Protein AF-A0A4Y2VYJ8-F1 (afdb_monomer)

Secondary structure (DSSP, 8-state):
--HHHHHH---------PPPPPPHHHHHHHHHHHHHHHTSTT----HHHHHHHTT--HHHHHHIIIIIS-----------PPPTTTHHHHHS-----TTSGGG----------TTSPP-GGG---

Nearest PDB structures (foldseek):
  6uu8-assembly1_FFF  TM=5.626E-01  e=3.296E-01  Escherichia coli
  5ipl-assembly1_F  TM=5.505E-01  e=1.562E+00  Escherichia coli
  7xl3-assembly1_F  TM=4.185E-01  e=4.446E-01  Pseudomonas aeruginosa PAO1
  6kj6-assembly1_F  TM=3.58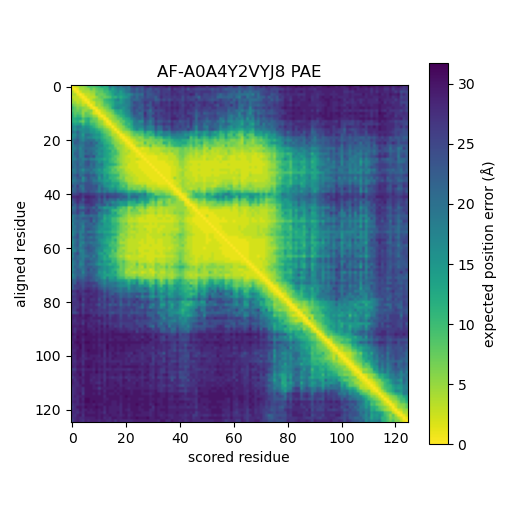2E-01  e=1.091E+00  Escherichia coli K-12
  2rn7-assembly1_A  TM=3.277E-01  e=1.091E+00  Shigella flexneri

pLDDT: mean 71.92, std 13.6, range [45.22, 93.44]

Structure (mmCIF, N/CA/C/O backbone):
data_AF-A0A4Y2VYJ8-F1
#
_entry.id   AF-A0A4Y2VYJ8-F1
#
loop_
_atom_site.group_PDB
_atom_site.id
_atom_site.type_symbol
_atom_site.label_atom_id
_atom_site.label_alt_id
_atom_site.label_comp_id
_atom_site.label_asym_id
_atom_site.label_entity_id
_atom_site.label_seq_id
_atom_site.pdbx_PDB_ins_code
_atom_site.Cartn_x
_atom_site.Cartn_y
_atom_site.Cartn_z
_atom_site.occupancy
_atom_site.B_iso_or_equiv
_atom_site.auth_seq_id
_atom_site.auth_comp_id
_atom_site.auth_asym_id
_atom_site.auth_atom_id
_atom_site.pdbx_PDB_model_num
ATOM 1 N N . MET A 1 1 ? -36.151 27.038 4.382 1.00 54.56 1 MET A N 1
ATOM 2 C CA . MET A 1 1 ? -34.762 26.538 4.607 1.00 54.56 1 MET A CA 1
ATOM 3 C C . MET A 1 1 ? -33.919 27.611 5.274 1.00 54.56 1 MET A C 1
ATOM 5 O O . MET A 1 1 ? -33.152 27.263 6.156 1.00 54.56 1 MET A O 1
ATOM 9 N N . ILE A 1 2 ? -34.114 28.877 4.897 1.00 61.91 2 ILE A N 1
ATOM 10 C CA . ILE A 1 2 ? -33.493 30.056 5.513 1.00 61.91 2 ILE A CA 1
ATOM 11 C C . ILE A 1 2 ? -34.057 30.327 6.923 1.00 61.91 2 ILE A C 1
ATOM 13 O O . ILE A 1 2 ? -33.278 30.591 7.826 1.00 61.91 2 ILE A O 1
ATOM 17 N N . ASP A 1 3 ? -35.356 30.097 7.159 1.00 67.06 3 ASP A N 1
ATOM 18 C CA . ASP A 1 3 ? -35.998 30.366 8.468 1.00 67.06 3 ASP A CA 1
ATOM 19 C C . ASP A 1 3 ? -35.363 29.590 9.636 1.00 67.06 3 ASP A C 1
ATOM 21 O O . ASP A 1 3 ? -35.209 30.102 10.737 1.00 67.06 3 ASP A O 1
ATOM 25 N N . LYS A 1 4 ? -34.916 28.351 9.381 1.00 64.62 4 LYS A N 1
ATOM 26 C CA . LYS A 1 4 ? -34.213 27.537 10.385 1.00 64.62 4 LYS A CA 1
ATOM 27 C C . LYS A 1 4 ? -32.842 28.104 10.759 1.00 64.62 4 LYS A C 1
ATOM 29 O O . LYS A 1 4 ? -32.376 27.826 11.858 1.00 64.62 4 LYS A O 1
ATOM 34 N N . PHE A 1 5 ? -32.185 28.823 9.846 1.00 62.53 5 PHE A N 1
ATOM 35 C CA . PHE A 1 5 ? -30.886 29.446 10.101 1.00 62.53 5 PHE A CA 1
ATOM 36 C C . PHE A 1 5 ? -31.040 30.742 10.898 1.00 62.53 5 PHE A C 1
ATOM 38 O O . PHE A 1 5 ? -30.285 30.926 11.844 1.00 62.53 5 PHE A O 1
ATOM 45 N N . GLU A 1 6 ? -32.041 31.572 10.584 1.00 70.25 6 GLU A N 1
ATOM 46 C CA . GLU A 1 6 ? -32.324 32.800 11.348 1.00 70.25 6 GLU A CA 1
ATOM 47 C C . GLU A 1 6 ? -32.775 32.513 12.789 1.00 70.25 6 GLU A C 1
ATOM 49 O O . GLU A 1 6 ? -32.430 33.254 13.700 1.00 70.25 6 GLU A O 1
ATOM 54 N N . GLU A 1 7 ? -33.513 31.422 13.029 1.00 69.38 7 GLU A N 1
ATOM 55 C CA . GLU A 1 7 ? -33.983 31.072 14.380 1.00 69.38 7 GLU A CA 1
ATOM 56 C C . GLU A 1 7 ? -32.864 30.549 15.293 1.00 69.38 7 GLU A C 1
ATOM 58 O O . GLU A 1 7 ? -32.924 30.707 16.512 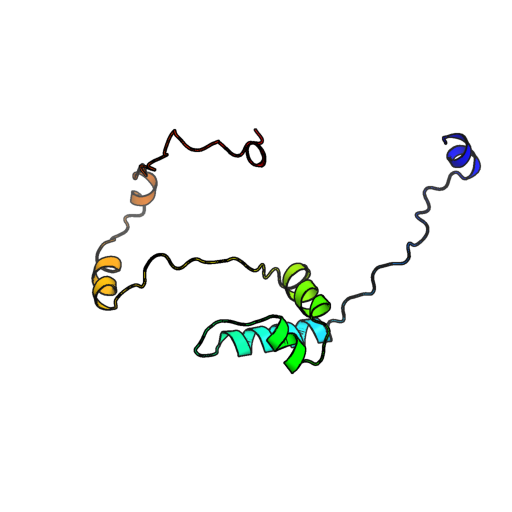1.00 69.38 7 GLU A O 1
ATOM 63 N N . SER A 1 8 ? -31.855 29.883 14.724 1.00 67.81 8 SER A N 1
ATOM 64 C CA . SER A 1 8 ? -30.840 29.189 15.519 1.00 67.81 8 SER A CA 1
ATOM 65 C C . SER A 1 8 ? -29.479 29.874 15.540 1.00 67.81 8 SER A C 1
ATOM 67 O O . SER A 1 8 ? -28.685 29.509 16.407 1.00 67.81 8 SER A O 1
ATOM 69 N N . ASP A 1 9 ? -29.209 30.827 14.631 1.00 62.91 9 ASP A N 1
ATOM 70 C CA . ASP A 1 9 ? -27.960 31.611 14.500 1.00 62.91 9 ASP A CA 1
ATOM 71 C C . ASP A 1 9 ? -26.673 30.779 14.691 1.00 62.91 9 ASP A C 1
ATOM 73 O O . ASP A 1 9 ? -25.608 31.252 15.093 1.00 62.91 9 ASP A O 1
ATOM 77 N N . SER A 1 10 ? -26.774 29.481 14.409 1.00 68.69 10 SER A N 1
ATOM 78 C CA . SER A 1 10 ? -25.812 28.481 14.835 1.00 68.69 10 SER A CA 1
ATOM 79 C C . SER A 1 10 ? -25.319 27.724 13.622 1.00 68.69 10 SER A C 1
ATOM 81 O O . SER A 1 10 ? -26.021 26.922 13.005 1.00 68.69 10 SER A O 1
ATOM 83 N N . PHE A 1 11 ? -24.049 27.966 13.315 1.00 62.56 11 PHE A N 1
ATOM 84 C CA . PHE A 1 11 ? -23.250 27.124 12.436 1.00 62.56 11 PHE A CA 1
ATOM 85 C C . PHE A 1 11 ? -22.677 25.910 13.171 1.00 62.56 11 PHE A C 1
ATOM 87 O O . PHE A 1 11 ? -21.782 25.263 12.626 1.00 62.56 11 PHE A O 1
ATOM 94 N N . ASP A 1 12 ? -23.125 25.616 14.400 1.00 65.81 12 ASP A N 1
ATOM 95 C CA . ASP A 1 12 ? -22.543 24.544 15.196 1.00 65.81 12 ASP A CA 1
ATOM 96 C C . ASP A 1 12 ? -22.728 23.214 14.458 1.00 65.81 12 ASP A C 1
ATOM 98 O O . ASP A 1 12 ? -23.821 22.638 14.369 1.00 65.81 12 ASP A O 1
ATOM 102 N N . VAL A 1 13 ? -21.632 22.754 13.849 1.00 66.62 13 VAL A N 1
ATOM 103 C CA . VAL A 1 13 ? -21.540 21.445 13.223 1.00 66.62 13 VAL A CA 1
ATOM 104 C C . VAL A 1 13 ? -21.730 20.464 14.358 1.00 66.62 13 VAL A C 1
ATOM 106 O O . VAL A 1 13 ? -20.795 20.171 15.103 1.00 66.62 13 VAL A O 1
ATOM 109 N N . LYS A 1 14 ? -22.960 19.952 14.493 1.00 71.38 14 LYS A N 1
ATOM 110 C CA . LYS A 1 14 ? -23.246 18.863 15.424 1.00 71.38 14 LYS A CA 1
ATOM 111 C C . LYS A 1 14 ? -22.160 17.822 15.238 1.00 71.38 14 LYS A C 1
ATOM 113 O O . LYS A 1 14 ? -21.948 17.366 14.111 1.00 71.38 14 LYS A O 1
ATOM 118 N N . CYS A 1 15 ? -21.474 17.481 16.328 1.00 64.62 15 CYS A N 1
ATOM 119 C CA . CYS A 1 15 ? -20.408 16.494 16.308 1.00 64.62 15 CYS A CA 1
ATOM 120 C C . CYS A 1 15 ? -20.955 15.229 15.641 1.00 64.62 15 CYS A C 1
ATOM 122 O O . CYS A 1 15 ? -21.796 14.516 16.197 1.00 64.62 15 CYS A O 1
ATOM 124 N N . GLY A 1 16 ? -20.559 15.015 14.384 1.00 71.88 16 GLY A N 1
ATOM 125 C CA . GLY A 1 16 ? -21.000 13.861 13.626 1.00 71.88 16 GLY A CA 1
ATOM 126 C C . GLY A 1 16 ? -20.549 12.601 14.352 1.00 71.88 16 GLY A C 1
ATOM 127 O O . GLY A 1 16 ? -19.609 12.631 15.147 1.00 71.88 16 GLY A O 1
ATOM 128 N N . ARG A 1 17 ? -21.184 11.463 14.061 1.00 77.94 17 ARG A N 1
ATOM 129 C CA . ARG A 1 17 ? -20.694 10.152 14.505 1.00 77.94 17 ARG A CA 1
ATOM 130 C C . ARG A 1 17 ? -19.326 9.913 13.854 1.00 77.94 17 ARG A C 1
ATOM 132 O O . ARG A 1 17 ? -19.242 9.352 12.763 1.00 77.94 17 ARG A O 1
ATOM 139 N N . GLY A 1 18 ? -18.276 10.449 14.473 1.00 72.94 18 GLY A N 1
ATOM 140 C CA . GLY A 1 18 ? -16.944 10.563 13.900 1.00 72.94 18 GLY A CA 1
ATOM 141 C C . GLY A 1 18 ? -16.391 9.202 13.500 1.00 72.94 18 GLY A C 1
ATOM 142 O O . GLY A 1 18 ? -16.772 8.157 14.036 1.00 72.94 18 GLY A O 1
ATOM 143 N N . ARG A 1 19 ? -15.468 9.195 12.538 1.00 73.19 19 ARG A N 1
ATOM 144 C CA . ARG A 1 19 ? -14.715 7.976 12.232 1.00 73.19 19 ARG A CA 1
ATOM 145 C C . ARG A 1 19 ? -13.821 7.658 13.429 1.00 73.19 19 ARG A C 1
ATOM 147 O O . ARG A 1 19 ? -13.144 8.543 13.941 1.00 73.19 19 ARG A O 1
ATOM 154 N N . LYS A 1 20 ? -13.808 6.393 13.860 1.00 76.56 20 LYS A N 1
ATOM 155 C CA . LYS A 1 20 ? -12.878 5.939 14.900 1.00 76.56 20 LYS A CA 1
ATOM 156 C C . LYS A 1 20 ? -11.442 6.194 14.442 1.00 76.56 20 LYS A C 1
ATOM 158 O O . LYS A 1 20 ? -11.110 5.913 13.287 1.00 76.56 20 LYS A O 1
ATOM 163 N N . ALA A 1 21 ? -10.626 6.712 15.355 1.00 78.06 21 ALA A N 1
ATOM 164 C CA . ALA A 1 21 ? -9.202 6.894 15.133 1.00 78.06 21 ALA A CA 1
ATOM 165 C C . ALA A 1 21 ? -8.548 5.549 14.792 1.00 78.06 21 ALA A C 1
ATOM 167 O O . ALA A 1 21 ? -8.915 4.502 15.333 1.00 78.06 21 ALA A O 1
ATOM 168 N N . ILE A 1 22 ? -7.597 5.581 13.865 1.00 78.50 22 ILE A N 1
ATOM 169 C CA . ILE A 1 22 ? -6.809 4.404 13.514 1.00 78.50 22 ILE A CA 1
ATOM 170 C C . ILE A 1 22 ? -5.772 4.199 14.620 1.00 78.50 22 ILE A C 1
ATOM 172 O O . ILE A 1 22 ? -5.092 5.143 15.014 1.00 78.50 22 ILE A O 1
ATOM 176 N N . SER A 1 23 ? -5.659 2.970 15.126 1.00 83.00 23 SER A N 1
ATOM 177 C CA . SER A 1 23 ? -4.652 2.627 16.133 1.00 83.00 23 SER A CA 1
ATOM 178 C C . SER A 1 23 ? -3.251 2.711 15.526 1.00 83.00 23 SER A C 1
ATOM 180 O O . SER A 1 23 ? -2.976 2.043 14.527 1.00 83.00 23 SER A O 1
ATOM 182 N N . SER A 1 24 ? -2.361 3.491 16.142 1.00 83.44 24 SER A N 1
ATOM 183 C CA . SER A 1 24 ? -0.956 3.615 15.730 1.00 83.44 24 SER A CA 1
ATOM 184 C C . SER A 1 24 ? -0.212 2.277 15.780 1.00 83.44 24 SER A C 1
ATOM 186 O O . SER A 1 24 ? 0.624 2.018 14.916 1.00 83.44 24 SER A O 1
ATOM 188 N N . THR A 1 25 ? -0.570 1.394 16.718 1.00 86.94 25 THR A N 1
ATOM 189 C CA . THR A 1 25 ? -0.053 0.021 16.802 1.00 86.94 25 THR A CA 1
ATOM 190 C C . THR A 1 25 ? -0.347 -0.742 15.510 1.00 86.94 25 THR A C 1
ATOM 192 O O . THR A 1 25 ? 0.570 -1.210 14.847 1.00 86.94 25 THR A O 1
ATOM 195 N N . SER A 1 26 ? -1.604 -0.707 15.046 1.00 85.81 26 SER A N 1
ATOM 196 C CA . SER A 1 26 ? -2.008 -1.394 13.808 1.00 85.81 26 SER A CA 1
ATOM 197 C C . SER A 1 26 ? -1.316 -0.864 12.546 1.00 85.81 26 SER A C 1
ATOM 199 O O . SER A 1 26 ? -1.208 -1.578 11.553 1.00 85.81 26 SER A O 1
ATOM 201 N N . VAL A 1 27 ? -0.868 0.396 12.554 1.00 90.19 27 VAL A N 1
ATOM 202 C CA . VAL A 1 27 ? -0.110 0.985 11.440 1.00 90.19 27 VAL A CA 1
ATOM 203 C C . VAL A 1 27 ? 1.302 0.421 11.417 1.00 90.19 27 VAL A C 1
ATOM 205 O O . VAL A 1 27 ? 1.767 -0.001 10.360 1.00 90.19 27 VAL A O 1
ATOM 208 N N . ARG A 1 28 ? 1.966 0.402 12.579 1.00 92.25 28 ARG A N 1
ATOM 209 C CA . ARG A 1 28 ? 3.325 -0.125 12.720 1.00 92.25 28 ARG A CA 1
ATOM 210 C C . ARG A 1 28 ? 3.378 -1.600 12.335 1.00 92.25 28 ARG A C 1
ATOM 212 O O . ARG A 1 28 ? 4.220 -1.970 11.527 1.00 92.25 28 ARG A O 1
ATOM 219 N N . ASP A 1 29 ? 2.444 -2.400 12.836 1.00 91.75 29 ASP A N 1
ATOM 220 C CA . ASP A 1 29 ? 2.426 -3.843 12.584 1.00 91.75 29 ASP A CA 1
ATOM 221 C C . ASP A 1 29 ? 2.211 -4.156 11.095 1.00 91.75 29 ASP A C 1
ATOM 223 O O . ASP A 1 29 ? 2.901 -4.999 10.522 1.00 91.75 29 ASP A O 1
ATOM 227 N N . VAL A 1 30 ? 1.310 -3.419 10.430 1.00 90.69 30 VAL A N 1
ATOM 228 C CA . VAL A 1 30 ? 1.090 -3.542 8.978 1.00 90.69 30 VAL A CA 1
ATOM 229 C C . VAL A 1 30 ? 2.329 -3.128 8.186 1.00 90.69 30 VAL A C 1
ATOM 231 O O . VAL A 1 30 ? 2.629 -3.764 7.177 1.00 90.69 30 VAL A O 1
ATOM 234 N N . ALA A 1 31 ? 3.056 -2.097 8.623 1.00 89.88 31 ALA A N 1
ATOM 235 C CA . ALA A 1 31 ? 4.277 -1.659 7.955 1.00 89.88 31 ALA A CA 1
ATOM 236 C C . ALA A 1 31 ? 5.399 -2.701 8.061 1.00 89.88 31 ALA A C 1
ATOM 238 O O . ALA A 1 31 ? 6.043 -3.005 7.057 1.00 89.88 31 ALA A O 1
ATOM 239 N N . THR A 1 32 ? 5.586 -3.294 9.240 1.00 91.12 32 THR A N 1
ATOM 240 C CA . THR A 1 32 ? 6.577 -4.358 9.450 1.00 91.12 32 THR A CA 1
ATOM 241 C C . THR A 1 32 ? 6.237 -5.597 8.626 1.00 91.12 32 THR A C 1
ATOM 243 O O . THR A 1 32 ? 7.074 -6.071 7.862 1.00 91.12 32 THR A O 1
ATOM 246 N N . ALA A 1 33 ? 4.986 -6.062 8.683 1.00 89.56 33 ALA A N 1
ATOM 247 C CA . ALA A 1 33 ? 4.546 -7.226 7.914 1.00 89.56 33 ALA A CA 1
ATOM 248 C C . ALA A 1 33 ? 4.647 -6.998 6.395 1.00 89.56 33 ALA A C 1
ATOM 250 O O . ALA A 1 33 ? 4.958 -7.924 5.644 1.00 89.56 33 ALA A O 1
ATOM 251 N N . LEU A 1 34 ? 4.400 -5.768 5.926 1.00 88.69 34 LEU A N 1
ATOM 252 C CA . LEU A 1 34 ? 4.599 -5.404 4.523 1.00 88.69 34 LEU A CA 1
ATOM 253 C C . LEU A 1 34 ? 6.075 -5.501 4.126 1.00 88.69 34 LEU A C 1
ATOM 255 O O . LEU A 1 34 ? 6.374 -6.044 3.061 1.00 88.69 34 LEU A O 1
ATOM 259 N N . GLN A 1 35 ? 6.976 -4.982 4.961 1.00 87.06 35 GLN A N 1
ATOM 260 C CA . GLN A 1 35 ? 8.414 -5.004 4.705 1.00 87.06 35 GLN A CA 1
ATOM 261 C C . GLN A 1 35 ? 8.934 -6.444 4.644 1.00 87.06 35 GLN A C 1
ATOM 263 O O . GLN A 1 35 ? 9.572 -6.822 3.664 1.00 87.06 35 GLN A O 1
ATOM 268 N N . GLU A 1 36 ? 8.595 -7.266 5.637 1.00 87.31 36 GLU A N 1
ATOM 269 C CA . GLU A 1 36 ? 8.997 -8.675 5.700 1.00 87.31 36 GLU A CA 1
ATOM 270 C C . GLU A 1 36 ? 8.475 -9.474 4.501 1.00 87.31 36 GLU A C 1
ATOM 272 O O . GLU A 1 36 ? 9.225 -10.210 3.859 1.00 87.31 36 GLU A O 1
ATOM 277 N N . ALA A 1 37 ? 7.201 -9.287 4.142 1.00 84.00 37 ALA A N 1
ATOM 278 C CA . ALA A 1 37 ? 6.611 -9.966 2.993 1.00 84.00 37 ALA A CA 1
ATOM 279 C C . ALA A 1 37 ? 7.229 -9.512 1.659 1.00 84.00 37 ALA A C 1
ATOM 281 O O . ALA A 1 37 ? 7.379 -10.325 0.744 1.00 84.00 37 ALA A O 1
ATOM 282 N N . SER A 1 38 ? 7.610 -8.238 1.540 1.00 79.81 38 SER A N 1
ATOM 283 C CA . SER A 1 38 ? 8.239 -7.694 0.326 1.00 79.81 38 SER A CA 1
ATOM 284 C C . SER A 1 38 ? 9.693 -8.141 0.164 1.00 79.81 38 SER A C 1
ATOM 286 O O . SER A 1 38 ? 10.166 -8.253 -0.962 1.00 79.81 38 SER A O 1
ATOM 288 N N . SER A 1 39 ? 10.392 -8.454 1.258 1.00 80.25 39 SER A N 1
ATOM 289 C CA . SER A 1 39 ? 11.747 -9.024 1.224 1.00 80.25 39 SER A CA 1
ATOM 290 C C . SER A 1 39 ? 11.782 -10.520 0.873 1.00 80.25 39 SER A C 1
ATOM 292 O O . SER A 1 39 ? 12.862 -11.101 0.786 1.00 80.25 39 SER A O 1
ATOM 294 N N . SER A 1 40 ? 10.627 -11.162 0.667 1.00 77.81 40 SER A N 1
ATOM 295 C CA . SER A 1 40 ? 10.556 -12.565 0.247 1.00 77.81 40 SER A CA 1
ATOM 296 C C . SER A 1 40 ? 10.914 -12.747 -1.235 1.00 77.81 40 SER A C 1
ATOM 298 O O . SER A 1 40 ? 10.764 -11.832 -2.040 1.00 77.81 40 SER A O 1
ATOM 300 N N . ALA A 1 41 ? 11.341 -13.958 -1.616 1.00 65.38 41 ALA A N 1
ATOM 301 C CA . ALA A 1 41 ? 11.835 -14.286 -2.961 1.00 65.38 41 ALA A CA 1
ATOM 302 C C . ALA A 1 41 ? 10.861 -13.965 -4.116 1.00 65.38 41 ALA A C 1
ATOM 304 O O . ALA A 1 41 ? 11.288 -13.843 -5.259 1.00 65.38 41 ALA A O 1
ATOM 305 N N . LEU A 1 42 ? 9.561 -13.829 -3.831 1.00 64.81 42 LEU A N 1
ATOM 306 C CA . LEU A 1 42 ? 8.540 -13.482 -4.822 1.00 64.81 42 LEU A CA 1
ATOM 307 C C . LEU A 1 42 ? 8.302 -11.969 -4.944 1.00 64.81 42 LEU A C 1
ATOM 309 O O . LEU A 1 42 ? 7.648 -11.549 -5.892 1.00 64.81 42 LEU A O 1
ATOM 313 N N . GLY A 1 43 ? 8.760 -11.148 -3.991 1.00 66.00 43 GLY A N 1
ATOM 314 C CA . GLY A 1 43 ? 8.555 -9.691 -3.978 1.00 66.00 43 GLY A CA 1
ATOM 315 C C . GLY A 1 43 ? 7.086 -9.239 -3.935 1.00 66.00 43 GLY A C 1
ATOM 316 O O . GLY A 1 43 ? 6.795 -8.044 -3.954 1.00 66.00 43 GLY A O 1
ATOM 317 N N . THR A 1 44 ? 6.132 -10.173 -3.879 1.00 68.69 44 THR A N 1
ATOM 318 C CA . THR A 1 44 ? 4.698 -9.890 -3.884 1.00 68.69 44 THR A CA 1
ATOM 319 C C . THR A 1 44 ? 4.110 -10.062 -2.491 1.00 68.69 44 THR A C 1
ATOM 321 O O . THR A 1 44 ? 4.021 -11.173 -1.970 1.00 68.69 44 THR A O 1
ATOM 324 N N . CYS A 1 45 ? 3.613 -8.969 -1.918 1.00 78.19 45 CYS A N 1
ATOM 325 C CA . CYS A 1 45 ? 2.791 -8.996 -0.714 1.00 78.19 45 CYS A CA 1
ATOM 326 C C . CYS A 1 45 ? 1.298 -8.972 -1.090 1.00 78.19 45 CYS A C 1
ATOM 328 O O . CYS A 1 45 ? 0.867 -8.170 -1.922 1.00 78.19 45 CYS A O 1
ATOM 330 N N . SER A 1 46 ? 0.475 -9.782 -0.413 1.00 85.69 46 SER A N 1
ATOM 331 C CA . SER A 1 46 ? -0.984 -9.666 -0.501 1.00 85.69 46 SER A CA 1
ATOM 332 C C . SER A 1 46 ? -1.572 -9.061 0.771 1.00 85.69 46 SER A C 1
ATOM 334 O O . SER A 1 46 ? -1.235 -9.446 1.890 1.00 85.69 46 SER A O 1
ATOM 336 N N . THR A 1 47 ? -2.541 -8.157 0.607 1.00 87.94 47 THR A N 1
ATOM 337 C CA . THR A 1 47 ? -3.306 -7.595 1.733 1.00 87.94 47 THR A CA 1
ATOM 338 C C . THR A 1 47 ? -3.974 -8.690 2.572 1.00 87.94 47 THR A C 1
ATOM 340 O O . THR A 1 47 ? -4.113 -8.554 3.784 1.00 87.94 47 THR A O 1
ATOM 343 N N . GLN A 1 48 ? -4.400 -9.779 1.927 1.00 90.31 48 GLN A N 1
ATOM 344 C CA . GLN A 1 48 ? -5.014 -10.917 2.603 1.00 90.31 48 GLN A CA 1
ATOM 345 C C . GLN A 1 48 ? -3.994 -11.724 3.415 1.00 90.31 48 GLN A C 1
ATOM 347 O O . GLN A 1 48 ? -4.331 -12.184 4.500 1.00 90.31 48 GLN A O 1
ATOM 352 N N . GLY A 1 49 ? -2.759 -11.861 2.923 1.00 90.38 49 GLY A N 1
ATOM 353 C CA . GLY A 1 49 ? -1.654 -12.460 3.670 1.00 90.38 49 GLY A CA 1
ATOM 354 C C . GLY A 1 49 ? -1.377 -11.688 4.955 1.00 90.38 49 GLY A C 1
ATOM 355 O O . GLY A 1 49 ? -1.478 -12.261 6.032 1.00 90.38 49 GLY A O 1
ATOM 356 N N . ILE A 1 50 ? -1.171 -10.371 4.849 1.00 90.19 50 ILE A N 1
ATOM 357 C CA . ILE A 1 50 ? -0.933 -9.500 6.015 1.00 90.19 50 ILE A CA 1
ATOM 358 C C . ILE A 1 50 ? -2.090 -9.582 7.022 1.00 90.19 50 ILE A C 1
ATOM 360 O O . ILE A 1 50 ? -1.868 -9.671 8.225 1.00 90.19 50 ILE A O 1
ATOM 364 N N . SER A 1 51 ? -3.332 -9.581 6.533 1.00 93.44 51 SER A N 1
ATOM 365 C CA . SER A 1 51 ? -4.530 -9.704 7.373 1.00 93.44 51 SER A CA 1
ATOM 366 C C . SER A 1 51 ? -4.562 -11.005 8.180 1.00 93.44 51 SER A C 1
ATOM 368 O O . SER A 1 51 ? -4.918 -10.957 9.351 1.00 93.44 51 SER A O 1
ATOM 370 N N . ARG A 1 52 ? -4.165 -12.140 7.585 1.00 92.81 52 ARG A N 1
ATOM 371 C CA . ARG A 1 52 ? -4.085 -13.440 8.274 1.00 92.81 52 ARG A CA 1
ATOM 372 C C . ARG A 1 52 ? -2.953 -13.483 9.298 1.00 92.81 52 ARG A C 1
ATOM 374 O O . ARG A 1 52 ? -3.157 -14.022 10.375 1.00 92.81 52 ARG A O 1
ATOM 381 N N . THR A 1 53 ? -1.790 -12.916 8.974 1.00 91.06 53 THR A N 1
ATOM 382 C CA . THR A 1 53 ? -0.631 -12.890 9.883 1.00 91.06 53 THR A CA 1
ATOM 383 C C . THR A 1 53 ? -0.904 -12.061 11.134 1.00 91.06 53 THR A C 1
ATOM 385 O O . THR A 1 53 ? -0.500 -12.442 12.225 1.00 91.06 53 THR A O 1
ATOM 388 N N . LEU A 1 54 ? -1.591 -10.929 10.974 1.00 90.56 54 LEU A N 1
ATOM 389 C CA . LEU A 1 54 ? -1.855 -9.980 12.057 1.00 90.56 54 LEU A CA 1
ATOM 390 C C . LEU A 1 54 ? -3.228 -10.166 12.720 1.00 90.56 54 LEU A C 1
ATOM 392 O O . LEU A 1 54 ? -3.560 -9.404 13.621 1.00 90.56 54 LEU A O 1
ATOM 396 N N . ASP A 1 55 ? -4.038 -11.117 12.247 1.00 93.38 55 ASP A N 1
ATOM 397 C CA . ASP A 1 55 ? -5.428 -11.337 12.674 1.00 93.38 55 ASP A CA 1
ATOM 398 C C . ASP A 1 55 ? -6.279 -10.045 12.714 1.00 93.38 55 ASP A C 1
ATOM 400 O O . ASP A 1 55 ? -7.052 -9.771 13.632 1.00 93.38 55 ASP A O 1
ATOM 404 N N . ILE A 1 56 ? -6.126 -9.197 11.691 1.00 92.31 56 ILE A N 1
ATOM 405 C CA . ILE A 1 56 ? -6.873 -7.936 11.553 1.00 92.31 56 ILE A CA 1
ATOM 406 C C . ILE A 1 56 ? -7.704 -7.922 10.275 1.00 92.31 56 ILE A C 1
ATOM 408 O O . ILE A 1 56 ? -7.293 -8.494 9.264 1.00 92.31 56 ILE A O 1
ATOM 412 N N . PRO A 1 57 ? -8.841 -7.202 10.238 1.00 92.62 57 PRO A N 1
ATOM 413 C CA . PRO A 1 57 ? -9.656 -7.116 9.035 1.00 92.62 57 PRO A CA 1
ATOM 414 C C . PRO A 1 57 ? -8.886 -6.556 7.831 1.00 92.62 57 PRO A C 1
ATOM 416 O O . PRO A 1 57 ? -8.233 -5.513 7.915 1.00 92.62 57 PRO A O 1
ATOM 419 N N . VAL A 1 58 ? -9.067 -7.178 6.661 1.00 91.81 58 VAL A N 1
ATOM 420 C CA . VAL A 1 58 ? -8.501 -6.729 5.369 1.00 91.81 58 VAL A CA 1
ATOM 421 C C . VAL A 1 58 ? -8.801 -5.250 5.090 1.00 91.81 58 VAL A C 1
ATOM 423 O O . VAL A 1 58 ? -7.983 -4.538 4.507 1.00 91.81 58 VAL A O 1
ATOM 426 N N . SER A 1 59 ? -9.967 -4.755 5.514 1.00 90.44 59 SER A N 1
ATOM 427 C CA . SER A 1 59 ? -10.354 -3.351 5.342 1.00 90.44 59 SER A CA 1
ATOM 428 C C . SER A 1 59 ? -9.457 -2.385 6.128 1.00 90.44 59 SER A C 1
ATOM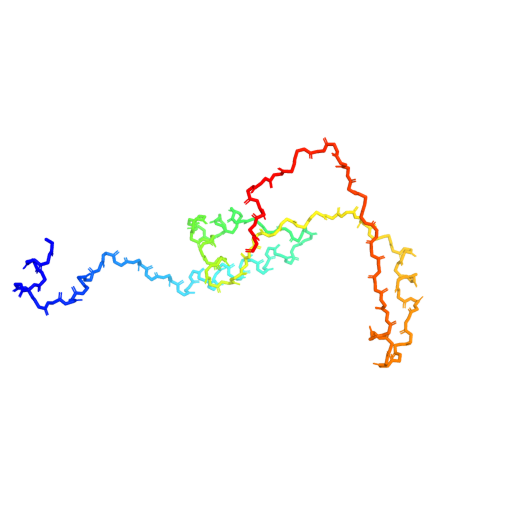 430 O O . SER A 1 59 ? -9.188 -1.289 5.635 1.00 90.44 59 SER A O 1
ATOM 432 N N . THR A 1 60 ? -8.954 -2.788 7.298 1.00 90.50 60 THR A N 1
ATOM 433 C CA . THR A 1 60 ? -7.991 -2.022 8.103 1.00 90.50 60 THR A CA 1
ATOM 434 C C . THR A 1 60 ? -6.633 -1.987 7.418 1.00 90.50 60 THR A C 1
ATOM 436 O O . THR A 1 60 ? -6.084 -0.905 7.228 1.00 90.50 60 THR A O 1
ATOM 439 N N . VAL A 1 61 ? -6.149 -3.135 6.930 1.00 90.69 61 VAL A N 1
ATOM 440 C CA . VAL A 1 61 ? -4.892 -3.214 6.165 1.00 90.69 61 VAL A CA 1
ATOM 441 C C . VAL A 1 61 ? -4.953 -2.303 4.932 1.00 90.69 61 VAL A C 1
ATOM 443 O O . VAL A 1 61 ? -4.058 -1.491 4.720 1.00 90.69 61 VAL A O 1
ATOM 446 N N . ARG A 1 62 ? -6.047 -2.336 4.152 1.00 89.75 62 ARG A N 1
ATOM 447 C CA . ARG A 1 62 ? -6.221 -1.447 2.981 1.00 89.75 62 ARG A CA 1
ATOM 448 C C . ARG A 1 62 ? -6.246 0.036 3.348 1.00 89.75 62 ARG A C 1
ATOM 450 O O . ARG A 1 62 ? -5.700 0.844 2.600 1.00 89.75 62 ARG A O 1
ATOM 457 N N . LYS A 1 63 ? -6.900 0.401 4.455 1.00 89.25 63 LYS A N 1
ATOM 458 C CA . LYS A 1 63 ? -6.943 1.790 4.940 1.00 89.25 63 LYS A CA 1
ATOM 459 C C . LYS A 1 63 ? -5.564 2.261 5.385 1.00 89.25 63 LYS A C 1
ATOM 461 O O . LYS A 1 63 ? -5.192 3.369 5.025 1.00 89.25 63 LYS A O 1
ATOM 466 N N . ASN A 1 64 ? -4.811 1.426 6.100 1.00 90.31 64 ASN A N 1
ATOM 467 C CA . ASN A 1 64 ? -3.451 1.751 6.532 1.00 90.31 64 ASN A CA 1
ATOM 468 C C . ASN A 1 64 ? -2.527 1.929 5.324 1.00 90.31 64 ASN A C 1
ATOM 470 O O . ASN A 1 64 ? -1.873 2.963 5.212 1.00 90.31 64 ASN A O 1
ATOM 474 N N . LEU A 1 65 ? -2.570 0.996 4.369 1.00 88.06 65 LEU A N 1
ATOM 475 C CA . LEU A 1 65 ? -1.778 1.079 3.142 1.00 88.06 65 LEU A CA 1
ATOM 476 C C . LEU A 1 65 ? -2.085 2.353 2.341 1.00 88.06 65 LEU A C 1
ATOM 478 O O . LEU A 1 65 ? -1.164 3.076 1.987 1.00 88.06 65 LEU A O 1
ATOM 482 N N . ARG A 1 66 ? -3.362 2.674 2.091 1.00 86.75 66 ARG A N 1
ATOM 483 C CA . ARG A 1 66 ? -3.732 3.828 1.248 1.00 86.75 66 ARG A CA 1
ATOM 484 C C . ARG A 1 66 ? -3.664 5.174 1.962 1.00 86.75 66 ARG A C 1
ATOM 486 O O . ARG A 1 66 ? -3.134 6.124 1.403 1.00 86.75 66 ARG A O 1
ATOM 493 N N . ASN A 1 67 ? -4.234 5.273 3.161 1.00 86.31 67 ASN A N 1
ATOM 494 C CA . ASN A 1 67 ? -4.453 6.567 3.812 1.00 86.31 67 ASN A CA 1
ATOM 495 C C . ASN A 1 67 ? -3.256 7.018 4.649 1.00 86.31 67 ASN A C 1
ATOM 497 O O . ASN A 1 67 ? -3.108 8.212 4.873 1.00 86.31 67 ASN A O 1
ATOM 501 N N . ILE A 1 68 ? -2.451 6.076 5.152 1.00 85.31 68 ILE A N 1
ATOM 502 C CA . ILE A 1 68 ? -1.350 6.383 6.073 1.00 85.31 68 ILE A CA 1
ATOM 503 C C . ILE A 1 68 ? -0.008 6.154 5.388 1.00 85.31 68 ILE A C 1
ATOM 505 O O . ILE A 1 68 ? 0.824 7.052 5.367 1.00 85.31 68 ILE A O 1
ATOM 509 N N . MET A 1 69 ? 0.185 4.981 4.782 1.00 84.06 69 MET A N 1
ATOM 510 C CA . MET A 1 69 ? 1.451 4.622 4.137 1.00 84.06 69 MET A CA 1
ATOM 511 C C . MET A 1 69 ? 1.563 5.104 2.683 1.00 84.06 69 MET A C 1
ATOM 513 O O . MET A 1 69 ? 2.630 4.999 2.095 1.00 84.06 69 MET A O 1
ATOM 517 N N . GLN A 1 70 ? 0.473 5.610 2.092 1.00 83.50 70 GLN A N 1
ATOM 518 C CA . GLN A 1 70 ? 0.404 6.047 0.687 1.00 83.50 70 GLN A CA 1
ATOM 519 C C . GLN A 1 70 ? 0.849 4.969 -0.328 1.00 83.50 70 GLN A C 1
ATOM 521 O O . GLN A 1 70 ? 1.248 5.267 -1.453 1.00 83.50 70 GLN A O 1
ATOM 526 N N . CYS A 1 71 ? 0.732 3.693 0.042 1.00 80.19 71 CYS A N 1
ATOM 527 C CA . CYS A 1 71 ? 1.006 2.550 -0.816 1.00 80.19 71 CYS A CA 1
ATOM 528 C C . CYS A 1 71 ? -0.238 2.222 -1.649 1.00 80.19 71 CYS A C 1
ATOM 530 O O . CYS A 1 71 ? -1.189 1.580 -1.181 1.00 80.19 71 CYS A O 1
ATOM 532 N N . TYR A 1 72 ? -0.233 2.658 -2.907 1.00 81.62 72 TYR A N 1
ATOM 533 C CA . TYR A 1 72 ? -1.299 2.360 -3.856 1.00 81.62 72 TYR A CA 1
ATOM 534 C C . TYR A 1 72 ? -0.959 1.106 -4.661 1.00 81.62 72 TYR A C 1
ATOM 536 O O . TYR A 1 72 ? 0.154 0.996 -5.166 1.00 81.62 72 TYR A O 1
ATOM 544 N N . PRO A 1 73 ? -1.898 0.158 -4.822 1.00 68.50 73 PRO A N 1
ATOM 545 C CA . PRO A 1 73 ? -1.671 -0.984 -5.691 1.00 68.50 73 PRO A CA 1
ATOM 546 C C . PRO A 1 73 ? -1.632 -0.499 -7.143 1.00 68.50 73 PRO A C 1
ATOM 548 O O . PRO A 1 73 ? -2.676 -0.216 -7.734 1.00 68.50 73 PRO A O 1
ATOM 551 N N . PHE A 1 74 ? -0.436 -0.397 -7.712 1.00 68.44 74 PHE A N 1
ATOM 552 C CA . PHE A 1 74 ? -0.230 -0.226 -9.144 1.00 68.44 74 PHE A CA 1
ATOM 553 C C . PHE A 1 74 ? 0.054 -1.588 -9.777 1.00 68.44 74 PHE A C 1
ATOM 555 O O . PHE A 1 74 ? 0.803 -2.404 -9.244 1.00 68.44 74 PHE A O 1
ATOM 562 N N . LYS A 1 75 ? -0.578 -1.851 -10.921 1.00 59.84 75 LYS A N 1
ATOM 563 C CA . LYS A 1 75 ? -0.256 -3.019 -11.740 1.00 59.84 75 LYS A CA 1
ATOM 564 C C . LYS A 1 75 ? 0.910 -2.632 -12.637 1.00 59.84 75 LYS A C 1
ATOM 566 O O . LYS A 1 75 ? 0.698 -1.976 -13.651 1.00 59.84 75 LYS A O 1
ATOM 571 N N . ILE A 1 76 ? 2.124 -3.013 -12.258 1.00 63.69 76 ILE A N 1
ATOM 572 C CA . ILE A 1 76 ? 3.247 -2.986 -13.195 1.00 63.69 76 ILE A CA 1
ATOM 573 C C . ILE A 1 76 ? 3.111 -4.247 -14.043 1.00 63.69 76 ILE A C 1
ATOM 575 O O . ILE A 1 76 ? 3.327 -5.358 -13.567 1.00 63.69 76 ILE A O 1
ATOM 579 N N . THR A 1 77 ? 2.679 -4.085 -15.289 1.00 58.75 77 THR 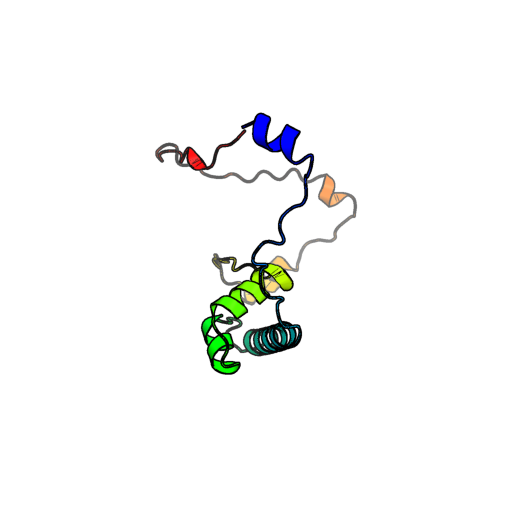A N 1
ATOM 580 C CA . THR A 1 77 ? 2.823 -5.134 -16.298 1.00 58.75 77 THR A CA 1
ATOM 581 C C . THR A 1 77 ? 4.269 -5.120 -16.762 1.00 58.75 77 THR A C 1
ATOM 583 O O . THR A 1 77 ? 4.707 -4.158 -17.388 1.00 58.75 77 THR A O 1
ATOM 586 N N . HIS A 1 78 ? 5.014 -6.165 -16.422 1.00 55.91 78 HIS A N 1
ATOM 587 C CA . HIS A 1 78 ? 6.371 -6.359 -16.906 1.00 55.91 78 HIS A CA 1
ATOM 588 C C . HIS A 1 78 ? 6.314 -6.707 -18.398 1.00 55.91 78 HIS A C 1
ATOM 590 O O . HIS A 1 78 ? 5.830 -7.774 -18.768 1.00 55.91 78 HIS A O 1
ATOM 596 N N . VAL A 1 79 ? 6.709 -5.763 -19.256 1.00 61.12 79 VAL A N 1
ATOM 597 C CA . VAL A 1 79 ? 6.597 -5.916 -20.717 1.00 61.12 79 VAL A CA 1
ATOM 598 C C . VAL A 1 79 ? 7.750 -6.757 -21.275 1.00 61.12 79 VAL A C 1
ATOM 600 O O . VAL A 1 79 ? 7.553 -7.433 -22.280 1.00 61.12 79 VAL A O 1
ATOM 603 N N . GLN A 1 80 ? 8.927 -6.753 -20.635 1.00 60.22 80 GLN A N 1
ATOM 604 C CA . GLN A 1 80 ? 10.110 -7.517 -21.055 1.00 60.22 80 GLN A CA 1
ATOM 605 C C . GLN A 1 80 ? 10.999 -7.839 -19.848 1.00 60.22 80 GLN A C 1
ATOM 607 O O . GLN A 1 80 ? 11.228 -6.964 -19.019 1.00 60.22 80 GLN A O 1
ATOM 612 N N . GLU A 1 81 ? 11.502 -9.074 -19.773 1.00 69.88 81 GLU A N 1
ATOM 613 C CA . GLU A 1 81 ? 12.515 -9.498 -18.802 1.00 69.88 81 GLU A CA 1
ATOM 614 C C . GLU A 1 81 ? 13.907 -9.191 -19.336 1.00 69.88 81 GLU A C 1
ATOM 616 O O . GLU A 1 81 ? 14.265 -9.625 -20.428 1.00 69.88 81 GLU A O 1
ATOM 621 N N . LEU A 1 82 ? 14.668 -8.397 -18.580 1.00 66.62 82 LEU A N 1
ATOM 622 C CA . LEU A 1 82 ? 16.045 -8.072 -18.930 1.00 66.62 82 LEU A CA 1
ATOM 623 C C . LEU A 1 82 ? 16.908 -9.321 -18.759 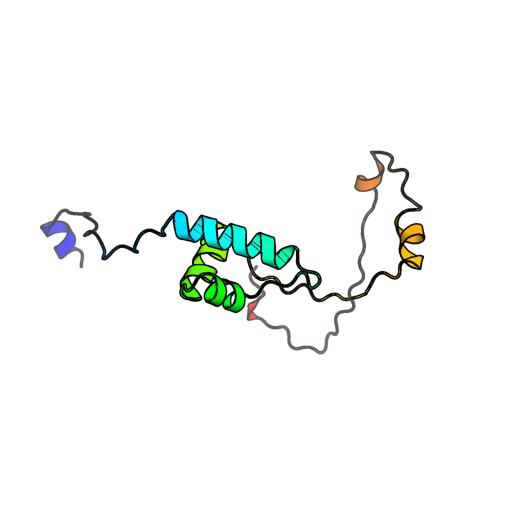1.00 66.62 82 LEU A C 1
ATOM 625 O O . LEU A 1 82 ? 17.069 -9.826 -17.646 1.00 66.62 82 LEU A O 1
ATOM 629 N N . VAL A 1 83 ? 17.480 -9.807 -19.858 1.00 75.38 83 VAL A N 1
ATOM 630 C CA . VAL A 1 83 ? 18.425 -10.923 -19.817 1.00 75.38 83 VAL A CA 1
ATOM 631 C C . VAL A 1 83 ? 19.769 -10.381 -19.308 1.00 75.38 83 VAL A C 1
ATOM 633 O O . VAL A 1 83 ? 20.169 -9.290 -19.712 1.00 75.38 83 VAL A O 1
ATOM 636 N N . PRO A 1 84 ? 20.527 -11.109 -18.463 1.00 69.06 84 PRO A N 1
ATOM 637 C CA . PRO A 1 84 ? 21.830 -10.646 -17.960 1.00 69.06 84 PRO A CA 1
ATOM 638 C C . PRO A 1 84 ? 22.837 -10.243 -19.054 1.00 69.06 84 PRO A C 1
ATOM 640 O O . PRO A 1 84 ? 23.752 -9.464 -18.808 1.00 69.06 84 PRO A O 1
ATOM 643 N N . THR A 1 85 ? 22.657 -10.740 -20.280 1.00 67.31 85 THR A N 1
ATOM 644 C CA . THR A 1 85 ? 23.430 -10.362 -21.474 1.00 67.31 85 THR A CA 1
ATOM 645 C C . THR A 1 85 ? 23.123 -8.944 -21.981 1.00 67.31 85 THR A C 1
ATOM 647 O O . THR A 1 85 ? 23.976 -8.331 -22.622 1.00 67.31 85 THR A O 1
ATOM 650 N N . ASP A 1 86 ? 21.945 -8.399 -21.674 1.00 61.16 86 ASP A N 1
ATOM 651 C CA . ASP A 1 86 ? 21.516 -7.052 -22.071 1.00 61.16 86 ASP A CA 1
ATOM 652 C C . ASP A 1 86 ? 22.041 -5.962 -21.120 1.00 61.16 86 ASP A C 1
ATOM 654 O O . ASP A 1 86 ? 22.187 -4.809 -21.528 1.00 61.16 86 ASP A O 1
ATOM 658 N N . LEU A 1 87 ? 22.393 -6.326 -19.878 1.00 60.91 87 LEU A N 1
ATOM 659 C CA . LEU A 1 87 ? 22.935 -5.427 -18.850 1.00 60.91 87 LEU A CA 1
ATOM 660 C C . LEU A 1 87 ? 24.156 -4.610 -19.326 1.00 60.91 87 LEU A C 1
ATOM 662 O O . LEU A 1 87 ? 24.093 -3.379 -19.289 1.00 60.91 87 LEU A O 1
ATOM 666 N N . PRO A 1 88 ? 25.231 -5.225 -19.872 1.00 61.56 88 PRO A N 1
ATOM 667 C CA . PRO A 1 88 ? 26.390 -4.465 -20.339 1.00 61.56 88 PRO A CA 1
ATOM 668 C C . PRO A 1 88 ? 26.068 -3.565 -21.539 1.00 61.56 88 PRO A C 1
ATOM 670 O O . PRO A 1 88 ? 26.775 -2.590 -21.777 1.00 61.56 88 PRO A O 1
ATOM 673 N N . LYS A 1 89 ? 25.003 -3.853 -22.299 1.00 58.88 89 LYS A N 1
ATOM 674 C CA . LYS A 1 89 ? 24.584 -3.057 -23.463 1.00 58.88 89 LYS A CA 1
ATOM 675 C C . LYS A 1 89 ? 23.760 -1.826 -23.067 1.00 58.88 89 LYS A C 1
ATOM 677 O O . LYS A 1 89 ? 23.718 -0.865 -23.833 1.00 58.88 89 LYS A O 1
ATOM 682 N N . LEU A 1 90 ? 23.127 -1.862 -21.891 1.00 58.22 90 LEU A N 1
ATOM 683 C CA . LEU A 1 90 ? 22.389 -0.746 -21.290 1.00 58.22 90 LEU A CA 1
ATOM 684 C C . LEU A 1 90 ? 23.292 0.157 -20.437 1.00 58.22 90 LEU A C 1
ATOM 686 O O . LEU A 1 90 ? 23.079 1.366 -20.403 1.00 58.22 90 LEU A O 1
ATOM 690 N N . GLU A 1 91 ? 24.314 -0.406 -19.789 1.00 58.75 91 GLU A N 1
ATOM 691 C CA . GLU A 1 91 ? 25.269 0.354 -18.969 1.00 58.75 91 GLU A CA 1
ATOM 692 C C . GLU A 1 91 ? 26.390 0.994 -19.805 1.00 58.75 91 GLU A C 1
ATOM 694 O O . GLU A 1 91 ? 26.880 2.079 -19.482 1.00 58.75 91 GLU A O 1
ATOM 699 N N . ALA A 1 92 ? 26.775 0.380 -20.927 1.00 59.25 92 ALA A N 1
ATOM 700 C CA . ALA A 1 92 ?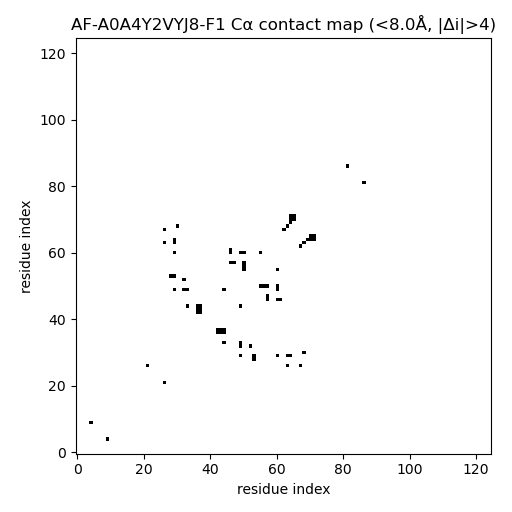 27.803 0.923 -21.805 1.00 59.25 92 ALA A CA 1
ATOM 701 C C . ALA A 1 92 ? 27.205 1.865 -22.859 1.00 59.25 92 ALA A C 1
ATOM 703 O O . ALA A 1 92 ? 27.038 1.464 -24.012 1.00 59.25 92 ALA A O 1
ATOM 704 N N . ARG A 1 93 ? 26.917 3.117 -22.461 1.00 60.03 93 ARG A N 1
ATOM 705 C CA . ARG A 1 93 ? 27.098 4.364 -23.251 1.00 60.03 93 ARG A CA 1
ATOM 706 C C . ARG A 1 93 ? 26.290 5.533 -22.680 1.00 60.03 93 ARG A C 1
ATOM 708 O O . ARG A 1 93 ? 25.224 5.859 -23.192 1.00 60.03 93 ARG A O 1
ATOM 715 N N . MET A 1 94 ? 26.853 6.246 -21.703 1.00 58.12 94 MET A N 1
ATOM 716 C CA . MET A 1 94 ? 26.542 7.670 -21.534 1.00 58.12 94 MET A CA 1
ATOM 717 C C . MET A 1 94 ? 27.621 8.394 -20.709 1.00 58.12 94 MET A C 1
ATOM 719 O O . MET A 1 94 ? 27.533 8.467 -19.490 1.00 58.12 94 MET A O 1
ATOM 723 N N . GLU A 1 95 ? 28.638 8.967 -21.363 1.00 61.53 95 GLU A N 1
ATOM 724 C CA . GLU A 1 95 ? 29.424 10.051 -20.755 1.00 61.53 95 GLU A CA 1
ATOM 725 C C . GLU A 1 95 ? 28.556 11.313 -20.829 1.00 61.53 95 GLU A C 1
ATOM 727 O O . GLU A 1 95 ? 28.462 11.985 -21.858 1.00 61.53 95 GLU A O 1
ATOM 732 N N . VAL A 1 96 ? 27.776 11.545 -19.771 1.00 59.16 96 VAL A N 1
ATOM 733 C CA . VAL A 1 96 ? 26.789 12.627 -19.719 1.00 59.16 96 VAL A CA 1
ATOM 734 C C . VAL A 1 96 ? 27.519 13.953 -19.536 1.00 59.16 96 VAL A C 1
ATOM 736 O O . VAL A 1 96 ? 27.765 14.391 -18.415 1.00 59.16 96 VAL A O 1
ATOM 739 N N . ASN A 1 97 ? 27.837 14.635 -20.634 1.00 66.44 97 ASN A N 1
ATOM 740 C CA . ASN A 1 97 ? 28.061 16.074 -20.557 1.00 66.44 97 ASN A CA 1
ATOM 741 C C . ASN A 1 97 ? 26.764 16.726 -20.032 1.00 66.44 97 ASN A C 1
ATOM 743 O O . ASN A 1 97 ? 25.672 16.437 -20.526 1.00 66.44 97 ASN A O 1
ATOM 747 N N . SER A 1 98 ? 26.868 17.601 -19.031 1.00 65.44 98 SER A N 1
ATOM 748 C CA . SER A 1 98 ? 25.738 18.235 -18.330 1.00 65.44 98 SER A CA 1
ATOM 749 C C . SER A 1 98 ? 24.836 19.099 -19.226 1.00 65.44 98 SER A C 1
ATOM 751 O O . SER A 1 98 ? 23.731 19.462 -18.829 1.00 65.44 98 SER A O 1
ATOM 753 N N . THR A 1 99 ? 25.266 19.394 -20.456 1.00 61.06 99 THR A N 1
ATOM 754 C CA . THR A 1 99 ? 24.473 20.084 -21.491 1.00 61.06 99 THR A CA 1
ATOM 755 C C . THR A 1 99 ? 23.658 19.144 -22.385 1.00 61.06 99 THR A C 1
ATOM 757 O O . THR A 1 99 ? 22.804 19.605 -23.140 1.00 61.06 99 THR A O 1
ATOM 760 N N . TRP A 1 100 ? 23.880 17.831 -22.318 1.00 64.62 100 TRP A N 1
ATOM 761 C CA . TRP A 1 100 ? 23.295 16.868 -23.253 1.00 64.62 100 TRP A CA 1
ATOM 762 C C . TRP A 1 100 ? 21.789 16.581 -23.061 1.00 64.62 100 TRP A C 1
ATOM 764 O O . TRP A 1 100 ? 21.087 16.523 -24.072 1.00 64.62 100 TRP A O 1
ATOM 774 N N . PRO A 1 101 ? 21.239 16.485 -21.828 1.00 63.69 101 PRO A N 1
ATOM 775 C CA . PRO A 1 101 ? 19.815 16.185 -21.622 1.00 63.69 101 PRO A CA 1
ATOM 776 C C . PRO A 1 101 ? 18.861 17.226 -22.224 1.00 63.69 101 PRO A C 1
ATOM 778 O O . PRO A 1 101 ? 17.759 16.885 -22.640 1.00 63.69 101 PRO A O 1
ATOM 781 N N . TRP A 1 102 ? 19.293 18.487 -22.303 1.00 61.28 102 TRP A N 1
ATOM 782 C CA . TRP A 1 102 ? 18.482 19.610 -22.786 1.00 61.28 102 TRP A CA 1
ATOM 783 C C . TRP A 1 102 ? 18.422 19.721 -24.314 1.00 61.28 102 TRP A C 1
ATOM 785 O O . TRP A 1 102 ? 17.550 20.405 -24.841 1.00 61.28 102 TRP A O 1
ATOM 795 N N . ASN A 1 103 ? 19.320 19.033 -25.026 1.00 64.06 103 ASN A N 1
ATOM 796 C CA . ASN A 1 103 ? 19.436 19.107 -26.485 1.00 64.06 103 ASN A CA 1
ATOM 797 C C . ASN A 1 103 ? 18.793 17.913 -27.214 1.00 64.06 103 ASN A C 1
ATOM 799 O O . ASN A 1 103 ? 18.815 17.866 -28.444 1.00 64.06 103 ASN A O 1
ATOM 803 N N . ILE A 1 104 ? 18.223 16.942 -26.490 1.00 67.31 104 ILE A N 1
ATOM 804 C CA . ILE A 1 104 ? 17.552 15.786 -27.097 1.00 67.31 104 ILE A CA 1
ATOM 805 C C . ILE A 1 104 ? 16.054 16.075 -27.189 1.00 67.31 104 ILE A C 1
ATOM 807 O O . ILE A 1 104 ? 15.323 16.009 -26.202 1.00 67.31 104 ILE A O 1
ATOM 811 N N . LEU A 1 105 ? 15.578 16.351 -28.401 1.00 64.19 105 LEU A N 1
ATOM 812 C CA . LEU A 1 105 ? 14.151 16.347 -28.701 1.00 64.19 105 LEU A CA 1
ATOM 813 C C . LEU A 1 105 ? 13.696 14.883 -28.843 1.00 64.19 105 LEU A C 1
ATOM 815 O O . LEU A 1 105 ? 14.023 14.217 -29.826 1.00 64.19 105 LEU A O 1
ATOM 819 N N . TRP A 1 106 ? 12.967 14.349 -27.862 1.00 59.66 106 TRP A N 1
ATOM 820 C CA . TRP A 1 106 ? 12.432 12.986 -27.945 1.00 59.66 106 TRP A CA 1
ATOM 821 C C . TRP A 1 106 ? 11.195 12.963 -28.845 1.00 59.66 106 TRP A C 1
ATOM 823 O O . TRP A 1 106 ? 10.193 13.616 -28.559 1.00 59.66 106 TRP A O 1
ATOM 833 N N . THR A 1 107 ? 11.230 12.167 -29.913 1.00 49.06 107 THR A N 1
ATOM 834 C CA . THR A 1 107 ? 10.038 11.823 -30.699 1.00 49.06 107 THR A CA 1
ATOM 835 C C . THR A 1 107 ? 9.763 10.336 -30.536 1.00 49.06 107 THR A C 1
ATOM 837 O O . THR A 1 107 ? 10.481 9.488 -31.055 1.00 49.06 107 THR A O 1
ATOM 840 N N . HIS A 1 108 ? 8.722 10.001 -29.775 1.00 69.44 108 HIS A N 1
ATOM 841 C CA . HIS A 1 108 ? 8.216 8.635 -29.715 1.00 69.44 108 HIS A CA 1
ATOM 842 C C . HIS A 1 108 ? 7.079 8.509 -30.732 1.00 69.44 108 HIS A C 1
ATOM 844 O O . HIS A 1 108 ? 6.116 9.277 -30.715 1.00 69.44 108 HIS A O 1
ATOM 850 N N . LYS A 1 109 ? 7.210 7.575 -31.675 1.00 56.88 109 LYS A N 1
ATOM 851 C CA . LYS A 1 109 ? 6.164 7.301 -32.660 1.00 56.88 109 LYS A CA 1
ATOM 852 C C . LYS A 1 109 ? 5.217 6.264 -32.069 1.00 56.88 109 LYS A C 1
ATOM 854 O O . LYS A 1 109 ? 5.551 5.086 -32.004 1.00 56.88 109 LYS A O 1
ATOM 859 N N . LEU A 1 110 ? 4.043 6.704 -31.626 1.00 54.44 110 LEU A N 1
ATOM 860 C CA . LEU A 1 110 ? 2.966 5.800 -31.234 1.00 54.44 110 LEU A CA 1
ATOM 861 C C . LEU A 1 110 ? 2.112 5.468 -32.455 1.00 54.44 110 LEU A C 1
ATOM 863 O O . LEU A 1 110 ? 1.620 6.353 -33.155 1.00 54.44 110 LEU A O 1
ATOM 867 N N . HIS A 1 111 ? 1.941 4.175 -32.710 1.00 59.56 111 HIS A N 1
ATOM 868 C CA . HIS A 1 111 ? 1.001 3.687 -33.707 1.00 59.56 111 HIS A CA 1
ATOM 869 C C . HIS A 1 111 ? -0.402 3.686 -33.095 1.00 59.56 111 HIS A C 1
ATOM 871 O O . HIS A 1 111 ? -0.748 2.795 -32.323 1.00 59.56 111 HIS A O 1
ATOM 877 N N . PHE A 1 112 ? -1.210 4.691 -33.426 1.00 53.62 112 PHE A N 1
ATOM 878 C CA . PHE A 1 112 ? -2.631 4.703 -33.085 1.00 53.62 112 PHE A CA 1
ATOM 879 C C . PHE A 1 112 ? -3.433 4.038 -34.207 1.00 53.62 112 PHE A C 1
ATOM 881 O O . PHE A 1 112 ? -3.330 4.424 -35.370 1.00 53.62 112 PHE A O 1
ATOM 888 N N . HIS A 1 113 ? -4.242 3.037 -33.862 1.00 53.31 113 HIS A N 1
ATOM 889 C CA . HIS A 1 113 ? -5.188 2.427 -34.793 1.00 53.31 113 HIS A CA 1
ATOM 890 C C . HIS A 1 113 ? -6.447 3.307 -34.852 1.00 53.31 113 HIS A C 1
ATOM 892 O O . HIS A 1 113 ? -7.181 3.402 -33.872 1.00 53.31 113 HIS A O 1
ATOM 898 N N . LEU A 1 114 ? -6.721 3.943 -35.996 1.00 60.81 114 LEU A N 1
ATOM 899 C CA . LEU A 1 114 ? -7.876 4.845 -36.188 1.00 60.81 114 LEU A CA 1
ATOM 900 C C . LEU A 1 114 ? -9.247 4.134 -36.191 1.00 60.81 114 LEU A C 1
ATOM 902 O O . LEU A 1 114 ? -10.277 4.782 -36.327 1.00 60.81 114 LEU A O 1
ATOM 906 N N . GLN A 1 115 ? -9.272 2.808 -36.031 1.00 55.72 115 GLN A N 1
ATOM 907 C CA . GLN A 1 115 ? -10.486 1.983 -36.101 1.00 55.72 115 GLN A CA 1
ATOM 908 C C . GLN A 1 115 ? -11.049 1.589 -34.720 1.00 55.72 115 GLN A C 1
ATOM 910 O O . GLN A 1 115 ? -11.918 0.726 -34.631 1.00 55.72 115 GLN A O 1
ATOM 915 N N . GLY A 1 116 ? -10.535 2.166 -33.629 1.00 57.31 116 GLY A N 1
ATOM 916 C CA . GLY A 1 116 ? -11.057 1.946 -32.279 1.00 57.31 116 GLY A CA 1
ATOM 917 C C . GLY A 1 116 ? -11.991 3.077 -31.858 1.00 57.31 116 GLY A C 1
ATOM 918 O O . GLY A 1 116 ? -11.642 4.247 -31.995 1.00 57.31 116 GLY A O 1
ATOM 919 N N . SER A 1 117 ? -13.166 2.750 -31.316 1.00 59.50 117 SER A N 1
ATOM 920 C CA . SER A 1 117 ? -14.036 3.741 -30.677 1.00 59.50 117 SER A CA 1
ATOM 921 C C . SER A 1 117 ? -13.287 4.416 -29.525 1.00 59.50 117 SER A C 1
ATOM 923 O O . SER A 1 117 ? -12.894 3.754 -28.561 1.00 59.50 117 SER A O 1
ATOM 925 N N . ILE A 1 118 ? -13.085 5.727 -29.623 1.00 53.19 118 ILE A N 1
ATOM 926 C CA . ILE A 1 118 ? -12.454 6.528 -28.574 1.00 53.19 118 ILE A CA 1
ATOM 927 C C . ILE A 1 118 ? -13.386 6.530 -27.357 1.00 53.19 118 ILE A C 1
ATOM 929 O O . ILE A 1 118 ? -14.535 6.959 -27.442 1.00 53.19 118 ILE A O 1
ATOM 933 N N . ASN A 1 119 ? -12.893 6.035 -26.220 1.00 52.34 119 ASN A N 1
ATOM 934 C CA . ASN A 1 119 ? -13.599 6.120 -24.947 1.00 52.34 119 ASN A CA 1
ATOM 935 C C . ASN A 1 119 ? -13.661 7.591 -24.500 1.00 52.34 119 ASN A C 1
ATOM 937 O O . ASN A 1 119 ? -12.683 8.145 -23.998 1.00 52.34 119 ASN A O 1
ATOM 941 N N . THR A 1 120 ? -14.826 8.209 -24.662 1.00 54.97 120 THR A N 1
ATOM 942 C CA . THR A 1 120 ? -15.103 9.608 -24.315 1.00 54.97 120 THR A CA 1
ATOM 943 C C . THR A 1 120 ? -15.145 9.886 -22.808 1.00 54.97 120 THR A C 1
ATOM 945 O O . THR A 1 120 ? -15.210 11.049 -22.421 1.00 54.97 120 THR A O 1
ATOM 948 N N . GLN A 1 121 ? -15.053 8.876 -21.930 1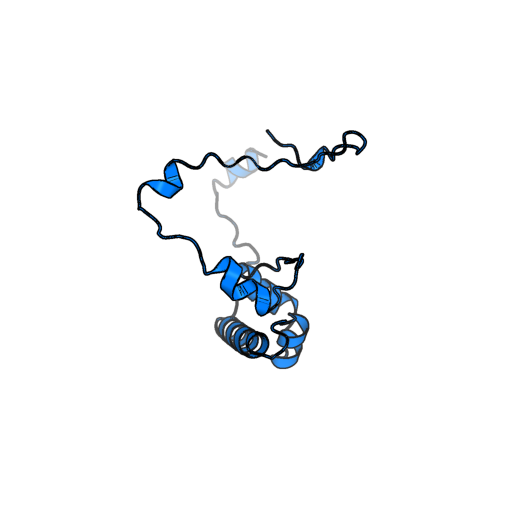.00 56.91 121 GLN A N 1
ATOM 949 C CA . GLN A 1 121 ? -15.047 9.102 -20.475 1.00 56.91 121 GLN A CA 1
ATOM 950 C C . GLN A 1 121 ? -13.739 9.682 -19.925 1.00 56.91 121 GLN A C 1
ATOM 952 O O . GLN A 1 121 ? -13.752 10.219 -18.820 1.00 56.91 121 GLN A O 1
ATOM 957 N N . ASN A 1 122 ? -12.630 9.610 -20.667 1.00 45.53 122 ASN A N 1
ATOM 958 C CA . ASN A 1 122 ? -11.321 10.058 -20.173 1.00 45.53 122 ASN A CA 1
ATOM 959 C C . ASN A 1 122 ? -10.792 11.326 -20.861 1.00 45.53 122 ASN A C 1
ATOM 961 O O . ASN A 1 122 ? -9.693 11.774 -20.549 1.00 45.53 122 ASN A O 1
ATOM 965 N N . CYS A 1 123 ? -11.570 11.932 -21.760 1.00 51.34 123 CYS A N 1
ATOM 966 C CA . CYS A 1 123 ? -11.239 13.222 -22.356 1.00 51.34 123 CYS A CA 1
ATOM 967 C C . CYS A 1 123 ? -11.942 14.335 -21.567 1.00 51.34 123 CYS A C 1
ATOM 969 O O . CYS A 1 123 ? -13.082 14.689 -21.861 1.00 51.34 123 CYS A O 1
ATOM 971 N N . ARG A 1 124 ? -11.267 14.884 -20.554 1.00 45.22 124 ARG A N 1
ATOM 972 C CA . ARG A 1 124 ? -11.585 16.216 -20.021 1.00 45.22 124 ARG A CA 1
ATOM 973 C C . ARG A 1 124 ? -10.478 17.169 -20.467 1.00 45.22 124 ARG A C 1
ATOM 975 O O . ARG A 1 124 ? -9.310 16.842 -20.283 1.00 45.22 124 ARG A O 1
ATOM 982 N N . ILE A 1 125 ? -10.888 18.261 -21.114 1.00 49.41 125 ILE A N 1
ATOM 983 C CA . ILE A 1 125 ? -10.046 19.411 -21.482 1.00 49.41 125 ILE A CA 1
ATOM 984 C C . ILE A 1 125 ? -9.554 20.084 -20.202 1.00 49.41 125 ILE A C 1
ATOM 986 O O . ILE A 1 125 ? -10.374 20.170 -19.256 1.00 49.41 125 ILE A O 1
#

Organism: Araneus ventricosus (NCBI:txid182803)

Radius of gyration: 25.92 Å; Cα contacts (8 Å, |Δi|>4): 40; chains: 1; bounding box: 65×47×53 Å

Mean predicted aligned error: 17.72 Å

Foldseek 3Di:
DVVVCVVPVDPDPPPPPDDDDQDPVLLVLLVVLLVVQCPDPVNDDDLVVSCVVVVHDSVSSVCSCCVPVVNDDDDDDPPDDDDPVCVCVVVPDDPDDVCPVVPDDDDDDDDDDPPDDDDPPPDDD

Solvent-access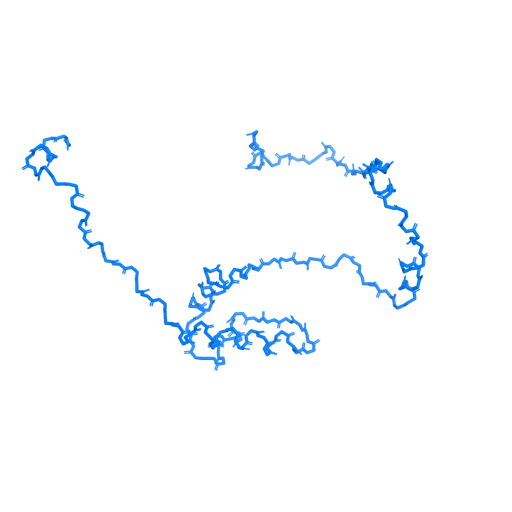ible surface area (backbone atoms only — not comparable to full-atom values): 8563 Å² total; per-residue (Å²): 121,64,66,66,47,74,76,58,78,62,85,74,73,68,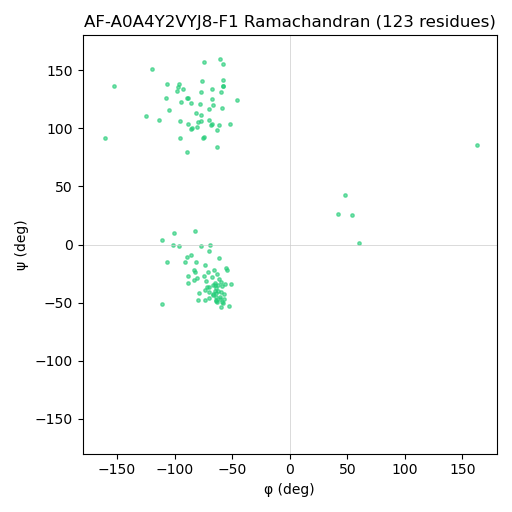83,62,93,66,81,77,79,79,60,68,67,62,45,52,55,51,51,52,49,49,52,59,39,39,72,38,98,78,54,66,68,50,63,65,56,51,20,64,76,67,74,42,63,51,69,55,52,52,46,38,34,47,78,72,67,64,53,70,94,72,86,80,78,82,87,73,84,84,50,83,81,50,51,64,66,70,69,64,78,73,88,77,56,92,70,52,78,84,72,62,83,84,82,81,87,78,88,78,71,89,85,60,88,77,71,70,89,77,70,76,135

Sequence (125 aa):
MIDKFEESDSFDVKCGRGRKAISSTSVRDVATALQEASSSALGTCSTQGISRTLDIPVSTVRKNLRNIMQCYPFKITHVQELVPTDLPKLEARMEVNSTWPWNILWTHKLHFHLQGSINTQNCRI